Protein AF-A0A7S0WMI3-F1 (afdb_monomer)

Mean predicted aligned error: 6.72 Å

Secondary structure (DSSP, 8-state):
----HHHHHHHHHHHT--GGG------STTSHHHHHHHHHHHHHHHHHHHHHHHHHHHHHHHHTGGGS-HHHHHHHHHHHHHHHHHTT-HHHHHHHHHHHHTT-

Organism: NCBI:txid1411642

Foldseek 3Di:
DDQDPVNLVVCCVVVVHDSLPDDDADPDPPCNVVRVVSVVVSVVVVVVVVLVVVLVVLVVVLVPVVPDDLVSNLVSLQSNLVSCVVVVVNVSNVVSNVVNVVSD

pLDDT: mean 89.03, std 6.62, range [57.25, 97.0]

Structure (mmCIF, N/CA/C/O backbone):
data_AF-A0A7S0WMI3-F1
#
_entry.id   AF-A0A7S0WMI3-F1
#
loop_
_atom_site.group_PDB
_atom_site.id
_atom_site.type_symbol
_atom_site.label_atom_id
_atom_site.label_alt_id
_atom_site.label_comp_id
_atom_site.label_asym_id
_atom_site.label_entity_id
_atom_site.label_seq_id
_atom_site.pdbx_PDB_ins_code
_atom_site.Cartn_x
_atom_site.Cartn_y
_atom_site.Cartn_z
_atom_site.occupancy
_atom_site.B_iso_or_equiv
_atom_site.auth_seq_id
_atom_site.auth_comp_id
_atom_site.auth_asym_id
_atom_site.auth_atom_id
_atom_site.pdbx_PDB_model_num
ATOM 1 N N . GLY A 1 1 ? -21.793 -3.403 24.317 1.00 57.25 1 GLY A N 1
ATOM 2 C CA . GLY A 1 1 ? -22.266 -4.780 24.091 1.00 57.25 1 GLY A CA 1
ATOM 3 C C . GLY A 1 1 ? -21.184 -5.532 23.360 1.00 57.25 1 GLY A C 1
ATOM 4 O O . GLY A 1 1 ? -20.628 -4.978 22.422 1.00 57.25 1 GLY A O 1
ATOM 5 N N . GLU A 1 2 ? -20.834 -6.721 23.829 1.00 69.06 2 GLU A N 1
ATOM 6 C CA . GLU A 1 2 ? -19.778 -7.544 23.237 1.00 69.06 2 GLU A CA 1
ATOM 7 C C . GLU A 1 2 ? -20.287 -8.218 21.951 1.00 69.06 2 GLU A C 1
ATOM 9 O O . GLU A 1 2 ? -21.426 -8.701 21.902 1.00 69.06 2 GLU A O 1
ATOM 14 N N . LEU A 1 3 ? -19.495 -8.180 20.877 1.00 73.75 3 LEU A N 1
ATOM 15 C CA . LEU A 1 3 ? -19.859 -8.772 19.595 1.00 73.75 3 LEU A CA 1
ATOM 16 C C . LEU A 1 3 ? -19.364 -10.222 19.572 1.00 73.75 3 LEU A C 1
ATOM 18 O O . LEU A 1 3 ? -18.168 -10.473 19.525 1.00 73.75 3 LEU A O 1
ATOM 22 N N . THR A 1 4 ? -20.283 -11.185 19.614 1.00 81.75 4 THR A N 1
ATOM 23 C CA . THR A 1 4 ? -19.921 -12.609 19.607 1.00 81.75 4 THR A CA 1
ATOM 24 C C . THR A 1 4 ? -19.373 -13.052 18.245 1.00 81.75 4 THR A C 1
ATOM 26 O O . THR A 1 4 ? -19.814 -12.552 17.209 1.00 81.75 4 THR A O 1
ATOM 29 N N . GLU A 1 5 ? -18.470 -14.040 18.234 1.00 78.25 5 GLU A N 1
ATOM 30 C CA . 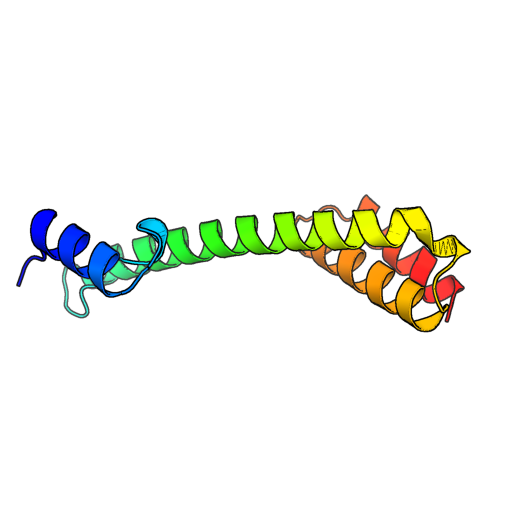GLU A 1 5 ? -17.908 -14.679 17.022 1.00 78.25 5 GLU A CA 1
ATOM 31 C C . GLU A 1 5 ? -18.989 -15.075 15.993 1.00 78.25 5 GLU A C 1
ATOM 33 O O . GLU A 1 5 ? -18.838 -14.835 14.792 1.00 78.25 5 GLU A O 1
ATOM 38 N N . ASP A 1 6 ? -20.139 -15.577 16.453 1.00 83.75 6 ASP A N 1
ATOM 39 C CA . ASP A 1 6 ? -21.273 -15.934 15.585 1.00 83.75 6 ASP A CA 1
ATOM 40 C C . ASP A 1 6 ? -21.902 -14.721 14.884 1.00 83.75 6 ASP A C 1
ATOM 42 O O . ASP A 1 6 ? -22.256 -14.777 13.698 1.00 83.75 6 ASP A O 1
ATOM 46 N N . LYS A 1 7 ? -22.020 -13.588 15.591 1.00 83.31 7 LYS A N 1
ATOM 47 C CA . LYS A 1 7 ? -22.525 -12.331 15.014 1.00 83.31 7 LYS A CA 1
ATOM 48 C C . LYS A 1 7 ? -21.526 -11.758 14.020 1.00 83.31 7 LYS A C 1
ATOM 50 O O . LYS A 1 7 ? -21.932 -11.335 12.939 1.00 83.31 7 LYS A O 1
ATOM 55 N N . VAL A 1 8 ? -20.234 -11.803 14.351 1.00 82.00 8 VAL A N 1
ATOM 56 C CA . VAL A 1 8 ? -19.142 -11.405 13.451 1.00 82.00 8 VAL A CA 1
ATOM 57 C C . VAL A 1 8 ? -19.196 -12.238 12.167 1.00 82.00 8 VAL A C 1
ATOM 59 O O . VAL A 1 8 ? -19.216 -11.686 11.070 1.00 82.00 8 VAL A O 1
ATOM 62 N N . THR A 1 9 ? -19.305 -13.560 12.283 1.00 82.25 9 THR A N 1
ATOM 63 C CA . THR A 1 9 ? -19.359 -14.477 11.135 1.00 82.25 9 THR A CA 1
ATOM 64 C C . THR A 1 9 ? -20.597 -14.246 10.268 1.00 82.25 9 THR A C 1
ATOM 66 O O . THR A 1 9 ? -20.504 -14.243 9.039 1.00 82.25 9 THR A O 1
ATOM 69 N N . THR A 1 10 ? -21.752 -13.997 10.888 1.00 88.06 10 THR A N 1
ATOM 70 C CA . THR A 1 10 ? -22.993 -13.672 10.168 1.00 88.06 10 THR A CA 1
ATOM 71 C C . THR A 1 10 ? -22.873 -12.356 9.400 1.00 88.06 10 THR A C 1
ATOM 73 O O . THR A 1 10 ? -23.290 -12.284 8.243 1.00 88.06 10 THR A O 1
ATOM 76 N N . LEU A 1 11 ? -22.276 -11.329 10.012 1.00 84.88 11 LEU A N 1
ATOM 77 C CA . LEU A 1 11 ? -22.032 -10.037 9.368 1.00 84.88 11 LEU A CA 1
ATOM 78 C C . LEU A 1 11 ? -21.081 -10.173 8.176 1.00 84.88 11 LEU A C 1
ATOM 80 O O . LEU A 1 11 ? -21.418 -9.690 7.099 1.00 84.88 11 LEU A O 1
ATOM 84 N N . ARG A 1 12 ? -19.958 -10.892 8.331 1.00 85.31 12 ARG A N 1
ATOM 85 C CA . ARG A 1 12 ? -19.007 -11.156 7.232 1.00 85.31 12 ARG A CA 1
ATOM 86 C C . ARG A 1 12 ? -19.704 -11.780 6.025 1.00 85.31 12 ARG A C 1
ATOM 88 O O . ARG A 1 12 ? -19.577 -11.273 4.917 1.00 85.31 12 ARG A O 1
ATOM 95 N N . LYS A 1 13 ? -20.482 -12.849 6.252 1.00 86.62 13 LYS A N 1
ATOM 96 C CA . LYS A 1 13 ? -21.191 -13.567 5.180 1.00 86.62 13 LYS A CA 1
ATOM 97 C C . LYS A 1 13 ? -22.227 -12.695 4.476 1.00 86.62 13 LYS A C 1
ATOM 99 O O . LYS A 1 13 ? -22.358 -12.779 3.265 1.00 86.62 13 LYS A O 1
ATOM 104 N N . ARG A 1 14 ? -22.979 -11.880 5.224 1.00 89.31 14 ARG A N 1
ATOM 105 C CA . ARG A 1 14 ? -24.012 -11.008 4.639 1.00 89.31 14 ARG A CA 1
ATOM 106 C C . ARG A 1 14 ? -23.436 -9.818 3.885 1.00 89.31 14 ARG A C 1
ATOM 108 O O . ARG A 1 14 ? -24.062 -9.365 2.937 1.00 89.31 14 ARG A O 1
ATOM 115 N N . ALA A 1 15 ? -22.303 -9.296 4.338 1.00 86.06 15 ALA A N 1
ATOM 116 C CA . ALA A 1 15 ? -21.684 -8.122 3.744 1.00 86.06 15 ALA A CA 1
ATOM 117 C C . ALA A 1 15 ? -20.693 -8.461 2.617 1.00 86.06 15 ALA A C 1
ATOM 119 O O . ALA A 1 15 ? -20.220 -7.543 1.959 1.00 86.06 15 ALA A O 1
ATOM 120 N N . ASP A 1 16 ? -20.386 -9.747 2.405 1.00 86.44 16 ASP A N 1
ATOM 121 C CA . ASP A 1 16 ? -19.344 -10.221 1.481 1.00 86.44 16 ASP A CA 1
ATOM 122 C C . ASP A 1 16 ? -17.970 -9.579 1.762 1.00 86.44 16 ASP A C 1
ATOM 124 O O . ASP A 1 16 ? -17.247 -9.129 0.875 1.00 86.44 16 ASP A O 1
ATOM 128 N N . ILE A 1 17 ? -17.627 -9.483 3.052 1.00 82.12 17 ILE A N 1
ATOM 129 C CA . ILE A 1 17 ? -16.403 -8.832 3.534 1.00 82.12 17 ILE A CA 1
ATOM 130 C C . ILE A 1 17 ? -15.424 -9.894 4.050 1.00 82.12 17 ILE A C 1
ATOM 132 O O . ILE A 1 17 ? -15.795 -10.759 4.850 1.00 82.12 17 ILE A O 1
ATOM 136 N N . ASP A 1 18 ? -14.153 -9.796 3.637 1.00 79.00 18 ASP A N 1
ATOM 137 C CA . ASP A 1 18 ? -13.054 -10.601 4.187 1.00 79.00 18 ASP A CA 1
ATOM 138 C C . ASP A 1 18 ? -13.001 -10.443 5.713 1.00 79.00 18 ASP A C 1
ATOM 140 O O . ASP A 1 18 ? -13.112 -9.338 6.242 1.00 79.00 18 ASP A O 1
ATOM 144 N N . GLY A 1 19 ? -12.816 -11.541 6.448 1.00 68.50 19 GLY A N 1
ATOM 145 C CA . GLY A 1 19 ? -12.825 -11.510 7.912 1.00 68.50 19 GLY A CA 1
ATOM 146 C C . GLY A 1 19 ? -11.798 -10.562 8.533 1.00 68.50 19 GLY A C 1
ATOM 147 O O . GLY A 1 19 ? -12.036 -10.070 9.633 1.00 68.50 19 GLY A O 1
ATOM 148 N N . ARG A 1 20 ? -10.709 -10.252 7.821 1.00 72.12 20 ARG A N 1
ATOM 149 C CA . ARG A 1 20 ? -9.694 -9.271 8.230 1.00 72.12 20 ARG A CA 1
ATOM 150 C C . ARG A 1 20 ? -10.207 -7.834 8.166 1.00 72.12 20 ARG A C 1
ATOM 152 O O . ARG A 1 20 ? -9.694 -6.983 8.872 1.00 72.12 20 ARG A O 1
ATOM 159 N N . CYS A 1 21 ? -11.233 -7.556 7.370 1.00 74.25 21 CYS A N 1
ATOM 160 C CA . CYS A 1 21 ? -11.804 -6.221 7.204 1.00 74.25 21 CYS A CA 1
ATOM 161 C C . CYS A 1 21 ? -12.924 -5.908 8.215 1.00 74.25 21 CYS A C 1
ATOM 163 O O . CYS A 1 21 ? -13.567 -4.865 8.106 1.00 74.25 21 CYS A O 1
ATOM 165 N N . LEU A 1 22 ? -13.171 -6.788 9.193 1.00 81.06 22 LEU A N 1
ATOM 166 C CA . LEU A 1 22 ? -14.163 -6.580 10.245 1.00 81.06 22 LEU A CA 1
ATOM 167 C C . LEU A 1 22 ? -13.499 -6.679 11.620 1.00 81.06 22 LEU A C 1
ATOM 169 O O . LEU A 1 22 ? -13.000 -7.735 11.999 1.00 81.06 22 LEU A O 1
ATOM 173 N N . MET A 1 23 ? -13.546 -5.593 12.391 1.00 84.62 23 MET A N 1
ATOM 174 C CA . MET A 1 23 ? -13.040 -5.553 13.763 1.00 84.62 23 MET A CA 1
ATOM 175 C C . MET A 1 23 ? -14.074 -4.960 14.715 1.00 84.62 23 MET A C 1
ATOM 177 O O . MET A 1 23 ? -14.836 -4.064 14.350 1.00 84.62 23 MET A O 1
ATOM 181 N N . GLN A 1 24 ? -14.079 -5.438 15.955 1.00 85.94 24 GLN A N 1
ATOM 182 C CA . GLN A 1 24 ? -14.799 -4.768 17.028 1.00 85.94 24 GLN A CA 1
ATOM 183 C C . GLN A 1 24 ? -13.985 -3.552 17.481 1.00 85.94 24 GLN A C 1
ATOM 185 O O . GLN A 1 24 ? -12.788 -3.664 17.738 1.00 85.94 24 GLN A O 1
ATOM 190 N N . PHE A 1 25 ? -14.632 -2.391 17.569 1.00 90.19 25 PHE A N 1
ATOM 191 C CA . PHE A 1 25 ? -13.990 -1.146 17.978 1.00 90.19 25 PHE A CA 1
ATOM 192 C C . PHE A 1 25 ? -14.751 -0.530 19.150 1.00 90.19 25 PHE A C 1
ATOM 194 O O . PHE A 1 25 ? -15.942 -0.229 19.038 1.00 90.19 25 PHE A O 1
ATOM 201 N N . HIS A 1 26 ? -14.069 -0.347 20.279 1.00 92.44 26 HIS A N 1
ATOM 202 C CA . HIS A 1 26 ? -14.633 0.288 21.464 1.00 92.44 26 HIS A CA 1
ATOM 203 C C . HIS A 1 26 ? -14.230 1.762 21.508 1.00 92.44 26 HIS A C 1
ATOM 205 O O . HIS A 1 26 ? -13.051 2.093 21.449 1.00 92.44 26 HIS A O 1
ATOM 211 N N . THR A 1 27 ? -15.215 2.650 21.640 1.00 93.44 27 THR A N 1
ATOM 212 C CA . THR A 1 27 ? -15.013 4.109 21.669 1.00 93.44 27 THR A CA 1
ATOM 213 C C . THR A 1 27 ? -14.869 4.680 23.082 1.00 93.44 27 THR A C 1
ATOM 215 O O . THR A 1 27 ? -14.672 5.881 23.237 1.00 93.44 27 THR A O 1
ATOM 218 N N . SER A 1 28 ? -14.987 3.845 24.116 1.00 94.50 28 SER A N 1
ATOM 219 C CA . SER A 1 28 ? -14.990 4.265 25.520 1.00 94.50 28 SER A CA 1
ATOM 220 C C . SER A 1 28 ? -13.849 3.625 26.303 1.00 94.50 28 SER A C 1
ATOM 222 O O . SER A 1 28 ? -13.442 2.492 26.031 1.00 94.50 28 SER A O 1
ATOM 224 N N . GLU A 1 29 ? -13.363 4.349 27.307 1.00 93.12 29 GLU A N 1
ATOM 225 C CA . GLU A 1 29 ? -12.404 3.823 28.276 1.00 93.12 29 GLU A CA 1
ATOM 226 C C . GLU A 1 29 ? -13.007 2.666 29.095 1.00 93.12 29 GLU A C 1
ATOM 228 O O . GLU A 1 29 ? -14.221 2.645 29.321 1.00 93.12 29 GLU A O 1
ATOM 233 N N . PRO A 1 30 ? -12.190 1.688 29.535 1.00 92.25 30 PRO A N 1
ATOM 234 C CA . PRO A 1 30 ? -10.728 1.596 29.380 1.00 92.25 30 PRO A CA 1
ATOM 235 C C . PRO A 1 30 ? -10.261 0.938 28.060 1.00 92.25 30 PRO A C 1
ATOM 237 O O . PRO A 1 30 ? -9.072 0.693 27.860 1.00 92.25 30 PRO A O 1
ATOM 240 N N . HIS A 1 31 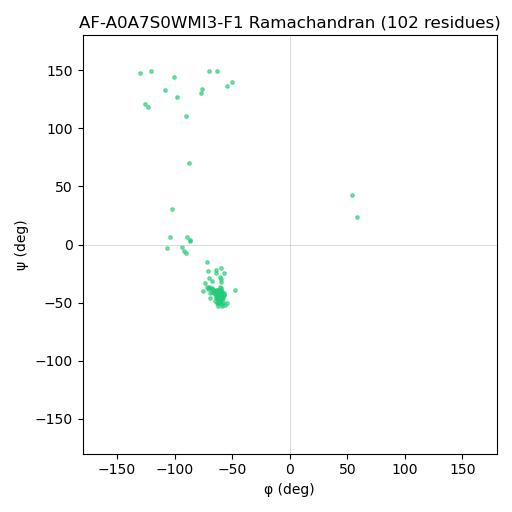? -11.185 0.581 27.161 1.00 93.00 31 HIS A N 1
ATOM 241 C CA . HIS A 1 31 ? -10.898 -0.266 25.991 1.00 93.00 31 HIS A CA 1
ATOM 242 C C . HIS A 1 31 ? -10.522 0.511 24.719 1.00 93.00 31 HIS A C 1
ATOM 244 O O . HIS A 1 31 ? -10.159 -0.102 23.707 1.00 93.00 31 HIS A O 1
ATOM 250 N N . LEU A 1 32 ? -10.601 1.844 24.751 1.00 94.50 32 LEU A N 1
ATOM 251 C CA . LEU A 1 32 ? -10.321 2.704 23.602 1.00 94.50 32 LEU A CA 1
ATOM 252 C C . LEU A 1 32 ? -8.875 2.551 23.117 1.00 94.50 32 LEU A C 1
ATOM 254 O O . LEU A 1 32 ? -8.647 2.314 21.931 1.00 94.50 32 LEU A O 1
ATOM 258 N N . SER A 1 33 ? -7.905 2.611 24.033 1.00 95.88 33 SER A N 1
ATOM 259 C CA . SER A 1 33 ? -6.480 2.469 23.700 1.00 95.88 33 SER A CA 1
ATOM 260 C C . SER A 1 33 ? -6.179 1.137 22.999 1.00 95.88 33 SER A C 1
ATOM 262 O O . SER A 1 33 ? -5.557 1.112 21.935 1.00 95.88 33 SER A O 1
ATOM 264 N N . ALA A 1 34 ? -6.711 0.029 23.525 1.00 94.44 34 ALA A N 1
ATOM 265 C CA . ALA A 1 34 ? -6.553 -1.291 22.914 1.00 94.44 34 ALA A CA 1
ATOM 266 C C . ALA A 1 34 ? -7.207 -1.370 21.521 1.00 94.44 34 ALA A C 1
ATOM 268 O O . ALA A 1 34 ? -6.625 -1.930 20.591 1.00 94.44 34 ALA A O 1
ATOM 269 N N . SER A 1 35 ? -8.386 -0.761 21.350 1.00 93.44 35 SER A N 1
ATOM 270 C CA . SER A 1 35 ? -9.085 -0.713 20.057 1.00 93.44 35 SER A CA 1
ATOM 271 C C . SER A 1 35 ? -8.312 0.095 19.011 1.00 93.44 35 SER A C 1
ATOM 273 O O . SER A 1 35 ? -8.220 -0.323 17.857 1.00 93.44 35 SER A O 1
ATOM 275 N N . LEU A 1 36 ? -7.703 1.218 19.405 1.00 95.75 36 LEU A N 1
ATOM 276 C CA . LEU A 1 36 ? -6.854 2.033 18.530 1.00 95.75 36 LEU A CA 1
ATOM 277 C C . LEU A 1 36 ? -5.577 1.295 18.116 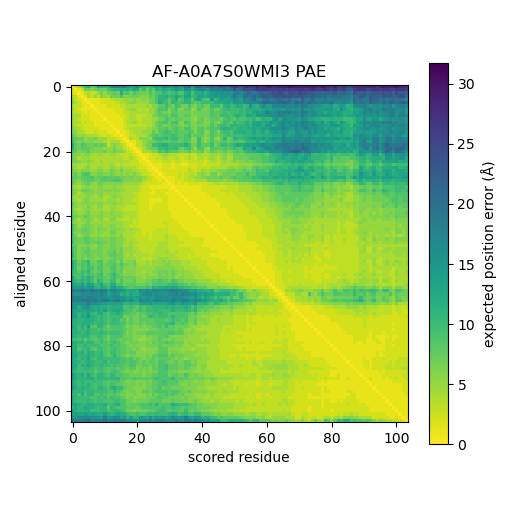1.00 95.75 36 LEU A C 1
ATOM 279 O O . LEU A 1 36 ? -5.202 1.337 16.945 1.00 95.75 36 LEU A O 1
ATOM 283 N N . GLN A 1 37 ? -4.934 0.582 19.045 1.00 95.44 37 GLN A N 1
ATOM 284 C CA . GLN A 1 37 ? -3.765 -0.244 18.731 1.00 95.44 37 GLN A CA 1
ATOM 285 C C . GLN A 1 37 ? -4.113 -1.370 17.749 1.00 95.44 37 GLN A C 1
ATOM 287 O O . GLN A 1 37 ? -3.398 -1.572 16.765 1.00 95.44 37 GLN A O 1
ATOM 292 N N . ALA A 1 38 ? -5.229 -2.069 17.976 1.00 92.38 38 ALA A N 1
ATOM 293 C CA . ALA A 1 38 ? -5.711 -3.115 17.076 1.00 92.38 38 ALA A CA 1
ATOM 294 C C . ALA A 1 38 ? -6.030 -2.564 15.675 1.00 92.38 38 ALA A C 1
ATOM 296 O O . ALA A 1 38 ? -5.625 -3.159 14.676 1.00 92.38 38 ALA A O 1
ATOM 297 N N . LEU A 1 39 ? -6.680 -1.396 15.598 1.00 93.06 39 LEU A N 1
ATOM 298 C CA . LEU A 1 39 ? -6.969 -0.715 14.335 1.00 93.06 39 LEU A CA 1
ATOM 299 C C . LEU A 1 39 ? -5.682 -0.332 13.597 1.00 93.06 39 LEU A C 1
ATOM 301 O O . LEU A 1 39 ? -5.554 -0.606 12.406 1.00 93.06 39 LEU A O 1
ATOM 305 N N . GLY A 1 40 ? -4.715 0.265 14.298 1.00 93.81 40 GLY A N 1
ATOM 306 C CA . GLY A 1 40 ? -3.427 0.644 13.717 1.00 93.81 40 GLY A CA 1
ATOM 307 C C . GLY A 1 40 ? -2.673 -0.559 13.148 1.00 93.81 40 GLY A C 1
ATOM 308 O O . GLY A 1 40 ? -2.173 -0.496 12.024 1.00 93.81 40 GLY A O 1
ATOM 309 N N . LYS A 1 41 ? -2.658 -1.681 13.879 1.00 92.31 41 LYS A N 1
ATOM 310 C CA . LYS A 1 41 ? -2.057 -2.936 13.413 1.00 92.31 41 LYS A CA 1
ATOM 311 C C . LYS A 1 41 ? -2.749 -3.460 12.152 1.00 92.31 41 LYS A C 1
ATOM 313 O O . LYS A 1 41 ? -2.068 -3.762 11.175 1.00 92.31 41 LYS A O 1
ATOM 318 N N . LEU A 1 42 ? -4.082 -3.510 12.145 1.00 90.75 42 LEU A N 1
ATOM 319 C CA . LEU A 1 42 ? -4.844 -3.980 10.989 1.00 90.75 42 LEU A CA 1
ATOM 320 C C . LEU A 1 42 ? -4.620 -3.092 9.754 1.00 90.75 42 LEU A C 1
ATOM 322 O O . LEU A 1 42 ? -4.352 -3.596 8.664 1.00 90.75 42 LEU A O 1
ATOM 326 N N . LEU A 1 43 ? -4.683 -1.768 9.921 1.00 91.81 43 LEU A N 1
ATOM 327 C CA . LEU A 1 43 ? -4.423 -0.816 8.839 1.00 91.81 43 LEU A CA 1
ATOM 328 C C . LEU A 1 43 ? -3.007 -0.969 8.283 1.00 91.81 43 LEU A C 1
ATOM 330 O O . LEU A 1 43 ? -2.822 -0.909 7.065 1.00 91.81 43 LEU A O 1
ATOM 334 N N . HIS A 1 44 ? -2.019 -1.197 9.149 1.00 90.31 44 HIS A N 1
ATOM 335 C CA . HIS A 1 44 ? -0.650 -1.459 8.724 1.00 90.31 44 HIS A CA 1
ATOM 336 C C . HIS A 1 44 ? -0.557 -2.743 7.885 1.00 90.31 44 HIS A C 1
ATOM 338 O O . HIS A 1 44 ? -0.039 -2.699 6.771 1.00 90.31 44 HIS A O 1
ATOM 344 N N . GLU A 1 45 ? -1.110 -3.861 8.361 1.00 90.31 45 GLU A N 1
ATOM 345 C CA . GLU A 1 45 ? -1.093 -5.150 7.651 1.00 90.31 45 GLU A CA 1
ATOM 346 C C . GLU A 1 45 ? -1.784 -5.077 6.279 1.00 90.31 45 GLU A C 1
ATOM 348 O O . GLU A 1 45 ? -1.235 -5.542 5.270 1.00 90.31 45 GLU A O 1
ATOM 353 N N . LEU A 1 46 ? -2.961 -4.444 6.219 1.00 89.75 46 LEU A N 1
ATOM 354 C CA . LEU A 1 46 ? -3.693 -4.228 4.969 1.00 89.75 46 LEU A CA 1
ATOM 355 C C . LEU A 1 46 ? -2.907 -3.330 4.009 1.00 89.75 46 LEU A C 1
ATOM 357 O O . LEU A 1 46 ? -2.802 -3.649 2.825 1.00 89.75 46 LEU A O 1
ATOM 361 N N . SER A 1 47 ? -2.302 -2.250 4.511 1.00 89.44 47 SER A N 1
ATOM 362 C CA . SER A 1 47 ? -1.497 -1.334 3.691 1.00 89.44 47 SER A CA 1
ATOM 363 C C . SER A 1 47 ? -0.264 -2.030 3.121 1.00 89.44 47 SER A C 1
ATOM 365 O O . SER A 1 47 ? 0.007 -1.928 1.924 1.00 89.44 47 SER A O 1
ATOM 367 N N . VAL A 1 48 ? 0.468 -2.781 3.949 1.00 88.88 48 VAL A N 1
ATOM 368 C CA . VAL A 1 48 ? 1.649 -3.543 3.516 1.00 88.88 48 VAL A CA 1
ATOM 369 C C . VAL A 1 48 ? 1.275 -4.540 2.423 1.00 88.88 48 VAL A C 1
ATOM 371 O O . VAL A 1 48 ? 1.965 -4.608 1.404 1.00 88.88 48 VAL A O 1
ATOM 374 N N . THR A 1 49 ? 0.175 -5.274 2.606 1.00 89.44 49 THR A N 1
ATOM 375 C CA . THR A 1 49 ? -0.322 -6.249 1.623 1.00 89.44 49 THR A CA 1
ATOM 376 C C . THR A 1 49 ? -0.699 -5.560 0.316 1.00 89.44 49 THR A C 1
ATOM 378 O O . THR A 1 49 ? -0.163 -5.898 -0.739 1.00 89.44 49 THR A O 1
ATOM 381 N N . PHE A 1 50 ? -1.538 -4.526 0.391 1.00 90.38 50 PHE A N 1
ATOM 382 C CA . PHE A 1 50 ? -2.002 -3.782 -0.775 1.00 90.38 50 PHE A CA 1
ATOM 383 C C . PHE A 1 50 ? -0.840 -3.217 -1.597 1.00 90.38 50 PHE A C 1
ATOM 385 O O . PHE A 1 50 ? -0.755 -3.448 -2.803 1.00 90.38 50 PHE A O 1
ATOM 392 N N . TYR A 1 51 ? 0.088 -2.503 -0.956 1.00 89.12 51 TYR A N 1
ATOM 393 C CA . TYR A 1 51 ? 1.191 -1.874 -1.676 1.00 89.12 51 TYR A CA 1
ATOM 394 C C . TYR A 1 51 ? 2.206 -2.892 -2.212 1.00 89.12 51 TYR A C 1
ATOM 396 O O . TYR A 1 51 ? 2.816 -2.649 -3.255 1.00 89.12 51 TYR A O 1
ATOM 404 N N . LYS A 1 52 ? 2.363 -4.048 -1.555 1.00 89.31 52 LYS A N 1
ATOM 405 C CA . LYS A 1 52 ? 3.167 -5.165 -2.072 1.00 89.31 52 LYS A CA 1
ATOM 406 C C . LYS A 1 52 ? 2.598 -5.717 -3.364 1.00 89.31 52 LYS A C 1
ATOM 408 O O . LYS A 1 52 ? 3.339 -5.822 -4.347 1.00 89.31 52 LYS A O 1
ATOM 413 N N . ASP A 1 53 ? 1.310 -6.019 -3.374 1.00 92.38 53 ASP A N 1
ATOM 414 C CA . ASP A 1 53 ? 0.643 -6.590 -4.539 1.00 92.38 53 ASP A CA 1
ATOM 415 C C . ASP A 1 53 ? 0.587 -5.573 -5.681 1.00 92.38 53 ASP A C 1
ATOM 417 O O . ASP A 1 53 ? 0.900 -5.889 -6.833 1.00 92.38 53 ASP A O 1
ATOM 421 N N . GLU A 1 54 ? 0.304 -4.311 -5.356 1.00 90.62 54 GLU A N 1
ATOM 422 C CA . GLU A 1 54 ? 0.306 -3.221 -6.322 1.00 90.62 54 GLU A CA 1
ATOM 423 C C . GLU A 1 54 ? 1.697 -2.990 -6.927 1.00 90.62 54 GLU A C 1
ATOM 425 O O . GLU A 1 54 ? 1.840 -2.858 -8.147 1.00 90.62 54 GLU A O 1
ATOM 430 N N . GLY A 1 55 ? 2.738 -3.001 -6.091 1.00 89.69 55 GLY A N 1
ATOM 431 C CA . GLY A 1 55 ? 4.126 -2.900 -6.526 1.00 89.69 55 GLY A CA 1
ATOM 432 C C . GLY A 1 55 ? 4.529 -4.053 -7.445 1.00 89.69 55 GLY A C 1
ATOM 433 O O . GLY A 1 55 ? 5.158 -3.819 -8.479 1.00 89.69 55 GLY A O 1
ATOM 434 N N . ALA A 1 56 ? 4.143 -5.290 -7.119 1.00 90.06 56 ALA A N 1
ATOM 435 C CA . ALA A 1 56 ? 4.391 -6.458 -7.965 1.00 90.06 56 ALA A CA 1
ATOM 436 C C . ALA A 1 56 ? 3.671 -6.345 -9.320 1.00 90.06 56 ALA A C 1
ATOM 438 O O . ALA A 1 56 ? 4.293 -6.539 -10.368 1.00 90.06 56 ALA A O 1
ATOM 439 N N . ARG A 1 57 ? 2.395 -5.938 -9.312 1.00 92.94 57 ARG A N 1
ATOM 440 C CA . ARG A 1 57 ? 1.583 -5.730 -10.520 1.00 92.94 57 ARG A CA 1
ATOM 441 C C . ARG A 1 57 ? 2.217 -4.723 -11.478 1.00 92.94 57 ARG A C 1
ATOM 443 O O . ARG A 1 57 ? 2.243 -4.948 -12.687 1.00 92.94 57 ARG A O 1
ATOM 450 N N . ILE A 1 58 ? 2.737 -3.613 -10.960 1.00 91.25 58 ILE A N 1
ATOM 451 C CA . ILE A 1 58 ? 3.341 -2.564 -11.796 1.00 91.25 58 ILE A CA 1
ATOM 452 C C . ILE A 1 58 ? 4.713 -2.983 -12.307 1.00 91.25 58 ILE A C 1
ATOM 454 O O . ILE A 1 58 ? 5.010 -2.754 -13.478 1.00 91.25 58 ILE A O 1
ATOM 458 N N . LYS A 1 59 ? 5.530 -3.642 -11.477 1.00 87.94 59 LYS A N 1
ATOM 459 C CA . LYS A 1 59 ? 6.805 -4.217 -11.932 1.00 87.94 59 LYS A CA 1
ATOM 460 C C . LYS A 1 59 ? 6.593 -5.200 -13.083 1.00 87.94 59 LYS A C 1
ATOM 462 O O . LYS A 1 59 ? 7.329 -5.139 -14.061 1.00 87.94 59 LYS A O 1
ATOM 467 N N . ALA A 1 60 ? 5.563 -6.046 -13.002 1.00 89.56 60 ALA A N 1
ATOM 468 C CA . ALA A 1 60 ? 5.213 -6.966 -14.082 1.00 89.56 60 ALA A CA 1
ATOM 469 C C . ALA A 1 60 ? 4.848 -6.226 -15.381 1.00 89.56 60 ALA A C 1
ATOM 471 O O . ALA A 1 60 ? 5.274 -6.634 -16.456 1.00 89.56 60 ALA A O 1
ATOM 472 N N . ARG A 1 61 ? 4.134 -5.095 -15.298 1.00 88.19 61 ARG A N 1
ATOM 473 C CA . ARG A 1 61 ? 3.860 -4.245 -16.474 1.00 88.19 61 ARG A CA 1
ATOM 474 C C . ARG A 1 61 ? 5.137 -3.632 -17.051 1.00 88.19 61 ARG A C 1
ATOM 476 O O . ARG A 1 61 ? 5.320 -3.645 -18.262 1.00 88.19 61 ARG A O 1
ATOM 483 N N . LEU A 1 62 ? 6.041 -3.149 -16.196 1.00 86.50 62 LEU A N 1
ATOM 484 C CA . LEU A 1 62 ? 7.334 -2.586 -16.609 1.00 86.50 62 LEU A CA 1
ATOM 485 C C . LEU A 1 62 ? 8.273 -3.601 -17.274 1.00 86.50 62 LEU A C 1
ATOM 487 O O . LEU A 1 62 ? 9.150 -3.185 -18.029 1.00 86.50 62 LEU A O 1
ATOM 491 N N . ALA A 1 63 ? 8.098 -4.905 -17.044 1.00 85.94 63 ALA A N 1
ATOM 492 C CA . ALA A 1 63 ? 8.882 -5.929 -17.735 1.00 85.94 63 ALA A CA 1
ATOM 493 C C . ALA A 1 63 ? 8.704 -5.865 -19.267 1.00 85.94 63 ALA A C 1
ATOM 495 O O . ALA A 1 63 ? 9.654 -6.121 -20.000 1.00 85.94 63 ALA A O 1
ATOM 496 N N . ASN A 1 64 ? 7.536 -5.412 -19.742 1.00 84.00 64 ASN A N 1
ATOM 497 C CA . ASN A 1 64 ? 7.216 -5.244 -21.164 1.00 84.00 64 ASN A CA 1
ATOM 498 C C . ASN A 1 64 ? 7.296 -3.773 -21.616 1.00 84.00 64 ASN A C 1
ATOM 500 O O . ASN A 1 64 ? 6.563 -3.340 -22.504 1.00 84.00 64 ASN A O 1
ATOM 504 N N . LYS A 1 65 ? 8.171 -2.967 -20.998 1.00 81.88 65 LYS A N 1
ATOM 505 C CA . LYS A 1 65 ? 8.276 -1.522 -21.277 1.00 81.88 65 LYS A CA 1
ATOM 506 C C . LYS A 1 65 ? 8.615 -1.154 -22.722 1.00 81.88 65 LYS A C 1
ATOM 508 O O . LYS A 1 65 ? 8.334 -0.032 -23.115 1.00 81.88 65 LYS A O 1
ATOM 513 N N . SER A 1 66 ? 9.176 -2.071 -23.511 1.00 82.06 66 SER A N 1
ATOM 514 C CA . SER A 1 66 ? 9.518 -1.834 -24.921 1.00 82.06 66 SER A CA 1
ATOM 515 C C . SER A 1 66 ? 8.303 -1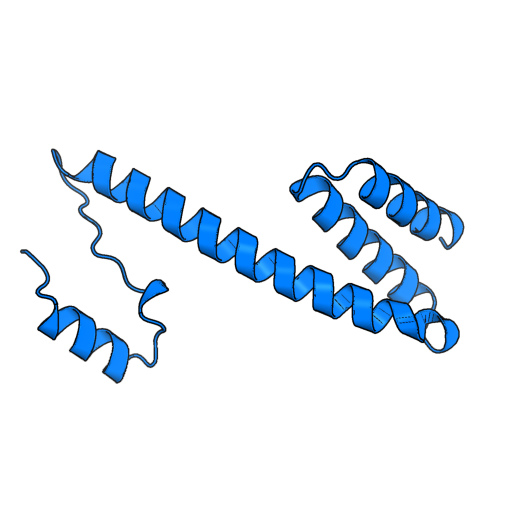.574 -25.817 1.00 82.06 66 SER A C 1
ATOM 517 O O . SER A 1 66 ? 8.448 -0.923 -26.845 1.00 82.06 66 SER A O 1
ATOM 519 N N . SER A 1 67 ? 7.115 -2.055 -25.438 1.00 86.06 67 SER A N 1
ATOM 520 C CA . SER A 1 67 ? 5.871 -1.854 -26.191 1.00 86.06 67 SER A CA 1
ATOM 521 C C . SER A 1 67 ? 4.943 -0.808 -25.565 1.00 86.06 67 SER A C 1
ATOM 523 O O . SER A 1 67 ? 3.795 -0.687 -25.990 1.00 86.06 67 SER A O 1
ATOM 525 N N . MET A 1 68 ? 5.386 -0.104 -24.517 1.00 88.12 68 MET A N 1
ATOM 526 C CA . MET A 1 68 ? 4.564 0.872 -23.802 1.00 88.12 68 MET A CA 1
ATOM 527 C C . MET A 1 68 ? 4.898 2.309 -24.228 1.00 88.12 68 MET A C 1
ATOM 529 O O . MET A 1 68 ? 6.070 2.628 -24.423 1.00 88.12 68 MET A O 1
ATOM 533 N N . PRO A 1 69 ? 3.891 3.198 -24.301 1.00 91.75 69 PRO A N 1
ATOM 534 C CA . PRO A 1 69 ? 4.102 4.639 -24.363 1.00 91.75 69 PRO A CA 1
ATOM 535 C C . PRO A 1 69 ? 5.053 5.138 -23.265 1.00 91.75 69 PRO A C 1
ATOM 537 O O . PRO A 1 69 ? 4.993 4.680 -22.119 1.00 91.75 69 PRO A O 1
ATOM 540 N N . LEU A 1 70 ? 5.931 6.081 -23.617 1.00 91.25 70 LEU A N 1
ATOM 541 C CA . LEU A 1 70 ? 6.980 6.589 -22.728 1.00 91.25 70 LEU A CA 1
ATOM 542 C C . LEU A 1 70 ? 6.412 7.208 -21.441 1.00 91.25 70 LEU A C 1
ATOM 544 O O . LEU A 1 70 ? 6.935 6.964 -20.356 1.00 91.25 70 LEU A O 1
ATOM 548 N N . ASP A 1 71 ? 5.296 7.930 -21.538 1.00 92.12 71 ASP A N 1
ATOM 549 C CA . ASP A 1 71 ? 4.585 8.523 -20.401 1.00 92.12 71 ASP A CA 1
ATOM 550 C C . ASP A 1 71 ? 4.121 7.462 -19.386 1.00 92.12 71 ASP A C 1
ATOM 552 O O . ASP A 1 71 ? 4.222 7.662 -18.170 1.00 92.12 71 ASP A O 1
ATOM 556 N N . LEU A 1 72 ? 3.684 6.290 -19.863 1.00 90.75 72 LEU A N 1
ATOM 557 C CA . LEU A 1 72 ? 3.319 5.168 -18.998 1.00 90.75 72 LEU A CA 1
ATOM 558 C C . LEU A 1 72 ? 4.546 4.531 -18.345 1.00 90.75 72 LEU A C 1
ATOM 560 O O . LEU A 1 72 ? 4.485 4.180 -17.163 1.00 90.75 72 LEU A O 1
ATOM 564 N N . VAL A 1 73 ? 5.662 4.415 -19.071 1.00 91.88 73 VAL A N 1
ATOM 565 C CA . VAL A 1 73 ? 6.932 3.917 -18.518 1.00 91.88 73 VAL A CA 1
ATOM 566 C C . VAL A 1 73 ? 7.414 4.824 -17.386 1.00 91.88 73 VAL A C 1
ATOM 568 O O . VAL A 1 73 ? 7.683 4.326 -16.290 1.00 91.88 73 VAL A O 1
ATOM 571 N N . VAL A 1 74 ? 7.442 6.141 -17.612 1.00 93.69 74 VAL A N 1
ATOM 572 C CA . VAL A 1 74 ? 7.814 7.145 -16.604 1.00 93.69 74 VAL A CA 1
ATOM 573 C C . VAL A 1 74 ? 6.889 7.047 -15.389 1.00 93.69 74 VAL A C 1
ATOM 575 O O . VAL A 1 74 ? 7.356 6.872 -14.260 1.00 93.69 74 VAL A O 1
ATOM 578 N N . ARG A 1 75 ? 5.566 7.060 -15.599 1.00 93.69 75 ARG A N 1
ATOM 579 C CA . ARG A 1 75 ? 4.572 6.967 -14.516 1.00 93.69 75 ARG A CA 1
ATOM 580 C C . ARG A 1 75 ? 4.748 5.706 -13.668 1.00 93.69 75 ARG A C 1
ATOM 582 O O . ARG A 1 75 ? 4.644 5.758 -12.440 1.00 93.69 75 ARG A O 1
ATOM 589 N N . TYR A 1 76 ? 4.981 4.562 -14.303 1.00 93.25 76 TYR A N 1
ATOM 590 C CA . TYR A 1 76 ? 5.164 3.299 -13.595 1.00 93.25 76 TYR A CA 1
ATOM 591 C C . TYR A 1 76 ? 6.505 3.229 -12.867 1.00 93.25 76 TYR A C 1
ATOM 593 O O . TYR A 1 76 ? 6.537 2.720 -11.745 1.00 93.25 76 TYR A O 1
ATOM 601 N N . ALA A 1 77 ? 7.577 3.780 -13.438 1.00 92.62 77 ALA A N 1
ATOM 602 C CA . ALA A 1 77 ? 8.873 3.866 -12.773 1.00 92.62 77 ALA A CA 1
ATOM 603 C C . ALA A 1 77 ? 8.786 4.694 -11.479 1.00 92.62 77 ALA A C 1
ATOM 605 O O . ALA A 1 77 ? 9.207 4.207 -10.428 1.00 92.62 77 ALA A O 1
ATOM 606 N N . PHE A 1 78 ? 8.122 5.858 -11.505 1.00 94.94 78 PHE A N 1
ATOM 607 C CA . PHE A 1 78 ? 7.852 6.644 -10.293 1.00 94.94 78 PHE A CA 1
ATOM 608 C C . PHE A 1 78 ? 7.036 5.865 -9.256 1.00 94.94 78 PHE A C 1
ATOM 610 O O . PHE A 1 78 ? 7.349 5.899 -8.067 1.00 94.94 78 PHE A O 1
ATOM 617 N N . LYS A 1 79 ? 6.015 5.113 -9.685 1.00 94.25 79 LYS A N 1
ATOM 618 C CA . LYS A 1 79 ? 5.176 4.347 -8.753 1.00 94.25 79 LYS A CA 1
ATOM 619 C C . LYS A 1 79 ? 5.938 3.201 -8.076 1.00 94.25 79 LYS A C 1
ATOM 621 O O . LYS A 1 79 ? 5.737 2.955 -6.888 1.00 94.25 79 LYS A O 1
ATOM 626 N N . VAL A 1 80 ? 6.831 2.518 -8.798 1.00 92.81 80 VAL A N 1
ATOM 627 C CA . VAL A 1 80 ? 7.704 1.490 -8.204 1.00 92.81 80 VAL A CA 1
ATOM 628 C C . VAL A 1 80 ? 8.764 2.116 -7.295 1.00 92.81 80 VAL A C 1
ATOM 630 O O . VAL A 1 80 ? 9.051 1.547 -6.241 1.00 92.81 80 VAL A O 1
ATOM 633 N N . ALA A 1 81 ? 9.307 3.280 -7.661 1.00 94.06 81 ALA A N 1
ATOM 634 C CA . ALA A 1 81 ? 10.270 4.012 -6.844 1.00 94.06 81 ALA A CA 1
ATOM 635 C C . ALA A 1 81 ? 9.673 4.448 -5.496 1.00 94.06 81 ALA A C 1
ATOM 637 O O . ALA A 1 81 ? 10.230 4.115 -4.452 1.00 94.06 81 ALA A O 1
ATOM 638 N N . ALA A 1 82 ? 8.495 5.082 -5.510 1.00 93.56 82 ALA A N 1
ATOM 639 C CA . ALA A 1 82 ? 7.787 5.495 -4.297 1.00 93.56 82 ALA A CA 1
ATOM 640 C C . ALA A 1 82 ? 7.427 4.298 -3.398 1.00 93.56 82 ALA A C 1
ATOM 642 O O . ALA A 1 82 ? 7.527 4.367 -2.175 1.00 93.56 82 ALA A O 1
ATOM 643 N N . TYR A 1 83 ? 7.065 3.152 -3.986 1.00 91.12 83 TYR A N 1
ATOM 644 C CA . TYR A 1 83 ? 6.844 1.944 -3.190 1.00 91.12 83 TYR A CA 1
ATOM 645 C C . TYR A 1 83 ? 8.134 1.413 -2.544 1.00 91.12 83 TYR A C 1
ATOM 647 O O . TYR A 1 83 ? 8.115 0.944 -1.406 1.00 91.12 83 TYR A O 1
ATOM 655 N N . ALA A 1 84 ? 9.265 1.468 -3.251 1.00 92.25 84 ALA A N 1
ATOM 656 C CA . ALA A 1 84 ? 10.555 1.098 -2.678 1.00 92.25 84 ALA A CA 1
ATOM 657 C C . ALA A 1 84 ? 10.942 2.028 -1.515 1.00 92.25 84 ALA A C 1
ATOM 659 O O . ALA A 1 84 ? 11.397 1.538 -0.484 1.00 92.25 84 ALA A O 1
ATOM 660 N N . GLU A 1 85 ? 10.665 3.326 -1.638 1.00 93.94 85 GLU A N 1
ATOM 661 C CA . GLU A 1 85 ? 10.853 4.322 -0.580 1.00 93.94 85 GLU A CA 1
ATOM 662 C C . GLU A 1 85 ? 10.042 3.996 0.682 1.00 93.94 85 GLU A C 1
ATOM 664 O O . GLU A 1 85 ? 10.607 3.945 1.773 1.00 93.94 85 GLU A O 1
ATOM 669 N N . PHE A 1 86 ? 8.756 3.648 0.547 1.00 89.31 86 PHE A N 1
ATOM 670 C CA . PHE A 1 86 ? 7.938 3.217 1.692 1.00 89.31 86 PHE A CA 1
ATOM 671 C C . PHE A 1 86 ? 8.468 1.962 2.390 1.00 89.31 86 PHE A C 1
ATOM 673 O O . PHE A 1 86 ? 8.261 1.787 3.589 1.00 89.31 86 PHE A O 1
ATOM 680 N N . ARG A 1 87 ? 9.167 1.087 1.661 1.00 90.12 87 ARG A N 1
ATOM 681 C CA . ARG A 1 87 ? 9.848 -0.083 2.232 1.00 90.12 87 ARG A CA 1
ATOM 682 C C . ARG A 1 87 ? 11.263 0.212 2.733 1.00 90.12 87 ARG A C 1
ATOM 684 O O . ARG A 1 87 ? 11.954 -0.728 3.114 1.00 90.12 87 ARG A O 1
ATOM 691 N N . GLN A 1 88 ? 11.703 1.470 2.689 1.00 93.19 88 GLN A N 1
ATOM 692 C CA . GLN A 1 88 ? 13.067 1.897 3.017 1.00 93.19 88 GLN A CA 1
ATOM 693 C C . GLN A 1 88 ? 14.146 1.219 2.148 1.00 93.19 88 GLN A C 1
ATOM 695 O O . GLN A 1 88 ? 15.314 1.132 2.521 1.00 93.19 88 GLN A O 1
ATOM 700 N N . ASP A 1 89 ? 13.764 0.760 0.954 1.00 94.00 89 ASP 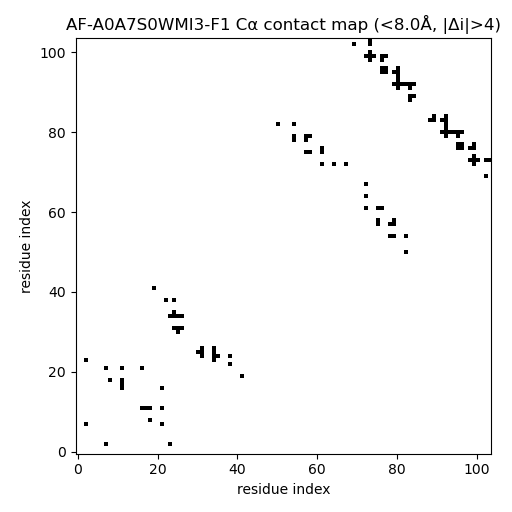A N 1
ATOM 701 C CA . ASP A 1 89 ? 14.655 0.199 -0.060 1.00 94.00 89 ASP A CA 1
ATOM 702 C C . ASP A 1 89 ? 15.188 1.338 -0.941 1.00 94.00 89 ASP A C 1
ATOM 704 O O . ASP A 1 89 ? 14.804 1.520 -2.102 1.00 94.00 89 ASP A O 1
ATOM 708 N N . TRP A 1 90 ? 16.056 2.157 -0.345 1.00 95.81 90 TRP A N 1
ATOM 709 C CA . TRP A 1 90 ? 16.591 3.370 -0.969 1.00 95.81 90 TRP A CA 1
ATOM 710 C C . TRP A 1 90 ? 17.353 3.080 -2.266 1.00 95.81 90 TRP A C 1
ATOM 712 O O . TRP A 1 90 ? 17.307 3.879 -3.200 1.00 95.81 90 TRP 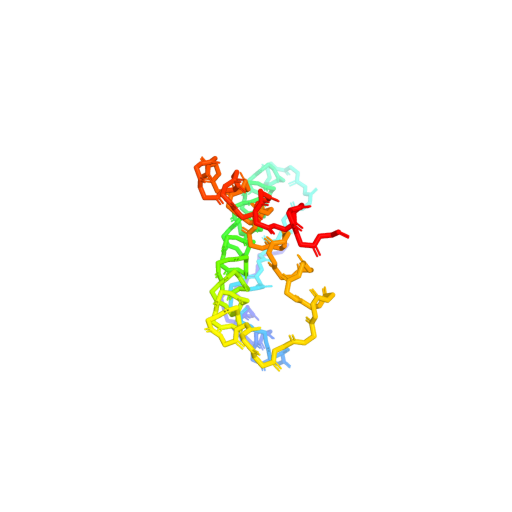A O 1
ATOM 722 N N . GLY A 1 91 ? 18.013 1.920 -2.359 1.00 96.88 91 GLY A N 1
ATOM 723 C CA . GLY A 1 91 ? 18.731 1.499 -3.561 1.00 96.88 91 GLY A CA 1
ATOM 724 C C . GLY A 1 91 ? 17.792 1.279 -4.748 1.00 96.88 91 GLY A C 1
ATOM 725 O O . GLY A 1 91 ? 18.024 1.818 -5.836 1.00 96.88 91 GLY A O 1
ATOM 726 N N . ALA A 1 92 ? 16.699 0.536 -4.545 1.00 93.50 92 ALA A N 1
ATOM 727 C CA . ALA A 1 92 ? 15.699 0.344 -5.590 1.00 93.50 92 ALA A CA 1
ATOM 728 C C . ALA A 1 92 ? 14.949 1.643 -5.917 1.00 93.50 92 ALA A C 1
ATOM 730 O O . ALA A 1 92 ? 14.698 1.905 -7.097 1.00 93.50 92 ALA A O 1
ATOM 731 N N . ALA A 1 93 ? 14.635 2.461 -4.907 1.00 96.25 93 ALA A N 1
ATOM 732 C CA . ALA A 1 93 ? 13.981 3.752 -5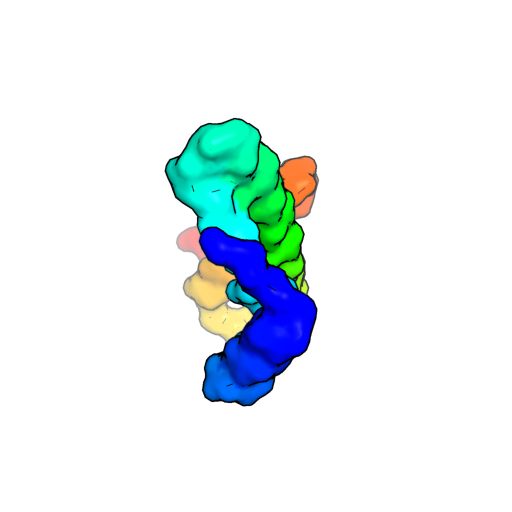.101 1.00 96.25 93 ALA A CA 1
ATOM 733 C C . ALA A 1 93 ? 14.820 4.661 -6.008 1.00 96.25 93 ALA A C 1
ATOM 735 O O . ALA A 1 93 ? 14.346 5.105 -7.055 1.00 96.25 93 ALA A O 1
ATOM 736 N N . LEU A 1 94 ? 16.099 4.855 -5.673 1.00 97.00 94 LEU A N 1
ATOM 737 C CA . LEU A 1 94 ? 16.993 5.735 -6.423 1.00 97.00 94 LEU A CA 1
ATOM 738 C C . LEU A 1 94 ? 17.204 5.252 -7.863 1.00 97.00 94 LEU A C 1
ATOM 740 O O . LEU A 1 94 ? 17.231 6.068 -8.784 1.00 97.00 94 LEU A O 1
ATOM 744 N N . ARG A 1 95 ? 17.327 3.935 -8.076 1.00 94.69 95 ARG A N 1
ATOM 745 C CA . ARG A 1 95 ? 17.451 3.356 -9.422 1.00 94.69 95 ARG A CA 1
ATOM 746 C C . ARG A 1 95 ? 16.230 3.682 -10.281 1.00 94.69 95 ARG A C 1
ATOM 748 O O . ARG A 1 95 ? 16.387 4.182 -11.390 1.00 94.69 95 ARG A O 1
ATOM 755 N N . HIS A 1 96 ? 15.027 3.445 -9.762 1.00 93.19 96 HIS A N 1
ATOM 756 C CA . HIS A 1 96 ? 13.797 3.685 -10.514 1.00 93.19 96 HIS A CA 1
ATOM 757 C C . HIS A 1 96 ? 13.502 5.174 -10.723 1.00 93.19 96 HIS A C 1
ATOM 759 O O . HIS A 1 96 ? 13.064 5.544 -11.810 1.00 93.19 96 HIS A O 1
ATOM 765 N N . TYR A 1 97 ? 13.799 6.038 -9.747 1.00 96.44 97 TYR A N 1
ATOM 766 C CA . TYR A 1 97 ? 13.704 7.485 -9.949 1.00 96.44 97 TYR A CA 1
ATOM 767 C C . TYR A 1 97 ? 14.668 7.962 -11.040 1.00 96.44 97 TYR A C 1
ATOM 769 O O . TYR A 1 97 ? 14.252 8.697 -11.929 1.00 96.44 97 TYR A O 1
ATOM 777 N N . LYS A 1 98 ? 15.932 7.516 -11.030 1.00 95.56 98 LYS A N 1
ATOM 778 C CA . LYS A 1 98 ? 16.906 7.868 -12.079 1.00 95.56 98 LYS A CA 1
ATOM 779 C C . LYS A 1 98 ? 16.450 7.417 -13.466 1.00 95.56 98 LYS A C 1
ATOM 781 O O . LYS A 1 98 ? 16.538 8.199 -14.404 1.00 95.56 98 LYS A O 1
ATOM 786 N N . GLU A 1 99 ? 15.944 6.187 -13.587 1.00 90.06 99 GLU A N 1
ATOM 787 C CA . GLU A 1 99 ? 15.370 5.678 -14.841 1.00 90.06 99 GLU A CA 1
ATOM 788 C C . GLU A 1 99 ? 14.197 6.549 -15.324 1.00 90.06 99 GLU A C 1
ATOM 790 O O . GLU A 1 99 ? 14.106 6.832 -16.514 1.00 90.06 99 GLU A O 1
ATOM 795 N N . ALA A 1 100 ? 13.324 6.996 -14.415 1.00 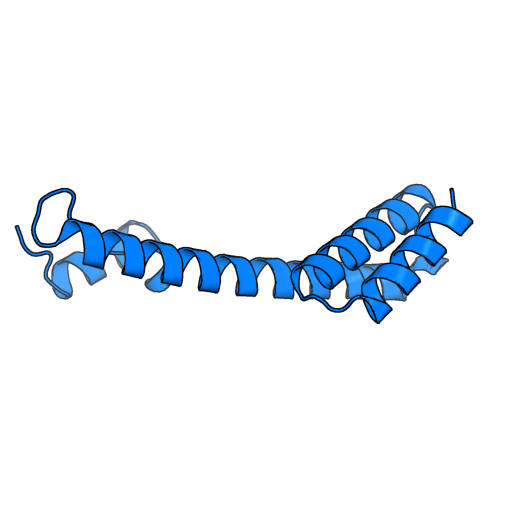93.12 100 ALA A N 1
ATOM 796 C CA . ALA A 1 100 ? 12.184 7.843 -14.755 1.00 93.12 100 ALA A CA 1
ATOM 797 C C . ALA A 1 100 ? 12.610 9.252 -15.194 1.00 93.12 100 ALA A C 1
ATOM 799 O O . ALA A 1 100 ? 12.139 9.740 -16.215 1.00 93.12 100 ALA A O 1
ATOM 800 N N . TYR A 1 101 ? 13.525 9.885 -14.455 1.00 95.31 101 TYR A N 1
ATOM 801 C CA . TYR A 1 101 ? 14.027 11.224 -14.774 1.00 95.31 101 TYR A CA 1
ATOM 802 C C . TYR A 1 101 ? 14.853 11.269 -16.059 1.00 95.31 101 TYR A C 1
ATOM 804 O O . TYR A 1 101 ? 14.819 12.276 -16.748 1.00 95.31 101 TYR A O 1
ATOM 812 N N . ALA A 1 102 ? 15.569 10.197 -16.405 1.00 92.25 102 ALA A N 1
ATOM 813 C CA . ALA A 1 102 ? 16.300 10.117 -17.671 1.00 92.25 102 ALA A CA 1
ATOM 814 C C . ALA A 1 102 ? 15.384 9.952 -18.901 1.00 92.25 102 ALA A C 1
ATOM 816 O O . ALA A 1 102 ? 15.851 10.088 -20.028 1.00 92.25 102 ALA A O 1
ATOM 817 N N . ALA A 1 103 ? 14.114 9.6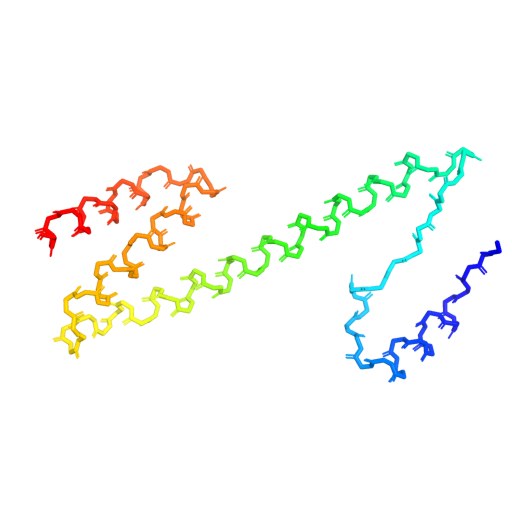01 -18.683 1.00 86.88 103 ALA A N 1
ATOM 818 C CA . ALA A 1 103 ? 13.113 9.345 -19.715 1.00 86.88 103 ALA A CA 1
ATOM 819 C C . ALA A 1 103 ? 12.056 10.465 -19.840 1.00 86.88 103 ALA A C 1
ATOM 821 O O . ALA A 1 103 ? 11.174 10.356 -20.692 1.00 86.88 103 ALA A O 1
ATOM 822 N N . LEU A 1 104 ? 12.126 11.487 -18.978 1.00 85.06 104 LEU A N 1
ATOM 823 C CA . LEU A 1 104 ? 11.351 12.735 -19.039 1.00 85.06 104 LEU A CA 1
ATOM 824 C C . LEU A 1 104 ? 12.022 13.732 -19.988 1.00 85.06 104 LEU A C 1
ATOM 826 O O . LEU A 1 104 ? 11.266 14.421 -20.707 1.00 85.06 104 LEU A O 1
#

Radius of gyration: 20.11 Å; Cα contacts (8 Å, |Δi|>4): 66; chains: 1; bounding box: 43×29×56 Å

Solvent-accessible surface area (backbone atoms only — not comparable to full-atom values): 5948 Å² total; per-residue (Å²): 134,86,83,48,72,68,57,53,52,53,49,28,67,75,68,74,44,62,72,86,82,59,79,88,74,46,92,48,84,89,45,25,65,59,29,51,52,54,49,53,52,51,53,48,53,53,49,55,51,51,53,49,54,51,43,51,56,48,53,60,55,55,74,54,45,90,81,48,59,63,70,59,50,33,56,47,28,44,54,46,12,55,53,24,46,78,69,69,36,55,68,58,14,52,52,26,40,51,57,22,64,76,68,108

Sequence (104 aa):
GELTEDKVTTLRKRADIDGRCLMQFHTSEPHLSASLQALGKLLHELSVTFYKDEGARIKARLANKSSMPLDLVVRYAFKVAAYAEFRQDWGAALRHYKEAYAAL

Nearest PDB structures (foldseek):
  7b6h-assembly1_A  TM=8.332E-01  e=1.473E-01  Drosophila melanogaster
  4apo-assembly2_B  TM=5.082E-01  e=1.396E+00  Homo sapiens
  3ffl-assembly2_B  TM=5.955E-01  e=6.140E+00  Homo sapiens